Protein AF-A0A239CT20-F1 (afdb_monomer_lite)

Foldseek 3Di:
DDDDDDDDDDDDDPPDPDPDDPPPPDDPDDPPPDDDDPPPPDDDDQDEAEDEPVVCVVCVVVVLVCQQVPQHKYFYDDPNHTDDIDHDPVNVVVVVVVCVCVVDVVSVVVVVVVVVCVVVVVDDDPVRVVVVVVVVVD

Secondary structure (DSSP, 8-state):
--PPPP-------TT------------TT-TT-SS-------------EEEEHHHHHHSHHHHHHHHHHH---EEEEETTEEEEEE--HHHHHHHHHHHHHHH-HHHHHHHHHHHHHHHTT----HHHHHHHHHHHT-

Structure (mmCIF, N/CA/C/O backbone):
data_AF-A0A239CT20-F1
#
_entry.id   AF-A0A239CT20-F1
#
loop_
_atom_site.group_PDB
_atom_site.id
_atom_site.type_symbol
_atom_site.label_atom_id
_atom_site.label_alt_id
_atom_site.label_comp_id
_atom_site.label_asym_id
_atom_site.label_entity_id
_atom_site.label_seq_id
_atom_site.pdbx_PDB_ins_code
_atom_site.Cartn_x
_atom_site.Cartn_y
_atom_site.Cartn_z
_atom_site.occupancy
_atom_site.B_iso_or_equiv
_atom_site.auth_seq_id
_atom_site.auth_comp_id
_atom_site.auth_asym_id
_atom_site.auth_atom_id
_atom_site.pdbx_PDB_model_num
ATOM 1 N N . MET A 1 1 ? 21.675 14.725 59.711 1.00 43.06 1 MET A N 1
ATOM 2 C CA . MET A 1 1 ? 20.320 14.262 59.349 1.00 43.06 1 MET A CA 1
ATOM 3 C C . MET A 1 1 ? 19.934 14.959 58.049 1.00 43.06 1 MET A C 1
ATOM 5 O O . MET A 1 1 ? 19.497 16.098 58.092 1.00 43.06 1 MET A O 1
ATOM 9 N N . ALA A 1 2 ? 20.215 14.333 56.907 1.00 44.88 2 ALA A N 1
ATOM 10 C CA . ALA A 1 2 ? 19.855 14.819 55.572 1.00 44.88 2 ALA A CA 1
ATOM 11 C C . ALA A 1 2 ? 19.075 13.694 54.863 1.00 44.88 2 ALA A C 1
ATOM 13 O O . ALA A 1 2 ? 19.444 12.529 55.050 1.00 44.88 2 ALA A O 1
ATOM 14 N N . PRO A 1 3 ? 17.988 13.991 54.129 1.00 44.62 3 PRO A N 1
ATOM 15 C CA . PRO A 1 3 ? 17.131 12.962 53.548 1.00 44.62 3 PRO A CA 1
ATOM 16 C C . PRO A 1 3 ? 17.788 12.284 52.337 1.00 44.62 3 PRO A C 1
ATOM 18 O O . PRO A 1 3 ? 18.470 12.920 51.535 1.00 44.62 3 PRO A O 1
ATOM 21 N N . ARG A 1 4 ? 17.579 10.966 52.225 1.00 40.28 4 ARG A N 1
ATOM 22 C CA . ARG A 1 4 ? 17.986 10.136 51.081 1.00 40.28 4 ARG A CA 1
ATOM 23 C C . ARG A 1 4 ? 17.128 10.473 49.851 1.00 40.28 4 ARG A C 1
ATOM 25 O O . ARG A 1 4 ? 15.926 10.658 50.025 1.00 40.28 4 ARG A O 1
ATOM 32 N N . PRO A 1 5 ? 17.688 10.497 48.629 1.00 42.41 5 PRO A N 1
ATOM 33 C CA . PRO A 1 5 ? 16.891 10.681 47.425 1.00 42.41 5 PRO A CA 1
ATOM 34 C C . PRO A 1 5 ? 16.086 9.419 47.086 1.00 42.41 5 PRO A C 1
ATOM 36 O O . PRO A 1 5 ? 16.573 8.291 47.174 1.00 42.41 5 PRO A O 1
ATOM 39 N N . GLU A 1 6 ? 14.835 9.661 46.713 1.00 38.59 6 GLU A N 1
ATOM 40 C CA . GLU A 1 6 ? 13.797 8.695 46.373 1.00 38.59 6 GLU A CA 1
ATOM 41 C C . GLU A 1 6 ? 14.133 7.915 45.094 1.00 38.59 6 GLU A C 1
ATOM 43 O O . GLU A 1 6 ? 14.430 8.483 44.041 1.00 38.59 6 GLU A O 1
ATOM 48 N N . SER A 1 7 ? 14.033 6.589 45.172 1.00 38.19 7 SER A N 1
ATOM 49 C CA . SER A 1 7 ? 14.077 5.691 44.023 1.00 38.19 7 SER A CA 1
ATOM 50 C C . SER A 1 7 ? 12.785 5.822 43.213 1.00 38.19 7 SER A C 1
ATOM 52 O O . SER A 1 7 ? 11.759 5.236 43.567 1.00 38.19 7 SER A O 1
ATOM 54 N N . ARG A 1 8 ? 12.817 6.572 42.108 1.00 40.91 8 ARG A N 1
ATOM 55 C CA . ARG A 1 8 ? 11.746 6.529 41.104 1.00 40.91 8 ARG A CA 1
ATOM 56 C C . ARG A 1 8 ? 11.853 5.218 40.330 1.00 40.91 8 ARG A C 1
ATOM 58 O O . ARG A 1 8 ? 12.681 5.080 39.436 1.00 40.91 8 ARG A O 1
ATOM 65 N N . GLY A 1 9 ? 11.021 4.250 40.709 1.00 33.25 9 GLY A N 1
ATOM 66 C CA . GLY A 1 9 ? 10.779 3.049 39.921 1.00 33.25 9 GLY A CA 1
ATOM 67 C C . GLY A 1 9 ? 10.152 3.436 38.585 1.00 33.25 9 GLY A C 1
ATOM 68 O O . GLY A 1 9 ? 9.010 3.888 38.541 1.00 33.25 9 GLY A O 1
ATOM 69 N N . GLY A 1 10 ? 10.911 3.291 37.500 1.00 35.69 10 GLY A N 1
ATOM 70 C CA . GLY A 1 10 ? 10.367 3.360 36.150 1.00 35.69 10 GLY A CA 1
ATOM 71 C C . GLY A 1 10 ? 9.385 2.210 35.950 1.00 35.69 10 GLY A C 1
ATOM 72 O O . GLY A 1 10 ? 9.747 1.046 36.116 1.00 35.69 10 GLY A O 1
ATOM 73 N N . SER A 1 11 ? 8.132 2.529 35.629 1.00 40.16 11 SER A N 1
ATOM 74 C CA . SER A 1 11 ? 7.137 1.526 35.265 1.00 40.16 11 SER A CA 1
ATOM 75 C C . SER A 1 11 ? 7.534 0.897 33.930 1.00 40.16 11 SER A C 1
ATOM 77 O O . SER A 1 11 ? 7.456 1.539 32.881 1.00 40.16 11 SER A O 1
ATOM 79 N N . VAL A 1 12 ? 7.966 -0.359 33.966 1.00 40.47 12 VAL A N 1
ATOM 80 C CA . VAL A 1 12 ? 8.166 -1.176 32.769 1.00 40.47 12 VAL A CA 1
ATOM 81 C C . VAL A 1 12 ? 6.788 -1.500 32.192 1.00 40.47 12 VAL A C 1
ATOM 83 O O . VAL A 1 12 ? 6.010 -2.231 32.799 1.00 40.47 12 VAL A O 1
ATOM 86 N N . VAL A 1 13 ? 6.473 -0.938 31.025 1.00 44.25 13 VAL A N 1
ATOM 87 C CA . VAL A 1 13 ? 5.348 -1.390 30.196 1.00 44.25 13 VAL A CA 1
ATOM 88 C C . VAL A 1 13 ? 5.671 -2.791 29.654 1.00 44.25 13 VAL A C 1
ATOM 90 O O . VAL A 1 13 ? 6.683 -2.951 28.967 1.00 44.25 13 VAL A O 1
ATOM 93 N N . PRO A 1 14 ? 4.861 -3.826 29.937 1.00 37.56 14 PRO A N 1
ATOM 94 C CA . PRO A 1 14 ? 5.121 -5.164 29.426 1.00 37.56 14 PRO A CA 1
ATOM 95 C C . PRO A 1 14 ? 4.750 -5.208 27.938 1.00 37.56 14 PRO A C 1
ATOM 97 O O . PRO A 1 14 ? 3.583 -5.069 27.581 1.00 37.56 14 PRO A O 1
ATOM 100 N N . GLY A 1 15 ? 5.751 -5.364 27.069 1.00 44.41 15 GLY A N 1
ATOM 101 C CA . GLY A 1 15 ? 5.564 -5.525 25.619 1.00 44.41 15 GLY A CA 1
ATOM 102 C C . GLY A 1 15 ? 6.363 -4.565 24.735 1.00 44.41 15 GLY A C 1
ATOM 103 O O . GLY A 1 15 ? 6.438 -4.792 23.532 1.00 44.41 15 GLY A O 1
ATOM 104 N N . CYS A 1 16 ? 7.009 -3.540 25.300 1.00 32.16 16 CYS A N 1
ATOM 105 C CA . CYS A 1 16 ? 8.032 -2.782 24.581 1.00 32.16 16 CYS A CA 1
ATOM 106 C C . CYS A 1 16 ? 9.382 -3.467 24.789 1.00 32.16 16 CYS A C 1
ATOM 108 O O . CYS A 1 16 ? 10.046 -3.243 25.800 1.00 32.16 16 CYS A O 1
ATOM 110 N N . THR A 1 17 ? 9.812 -4.300 23.842 1.00 47.22 17 THR A N 1
ATOM 111 C CA . THR A 1 17 ? 11.250 -4.540 23.693 1.00 47.22 17 THR A CA 1
ATOM 112 C C . THR A 1 17 ? 11.899 -3.184 23.407 1.00 47.22 17 THR A C 1
ATOM 114 O O . THR A 1 17 ? 11.485 -2.535 22.442 1.00 47.22 17 THR A O 1
ATOM 117 N N . PRO A 1 18 ? 12.850 -2.702 24.226 1.00 36.22 18 PRO A N 1
ATOM 118 C CA . PRO A 1 18 ? 13.567 -1.483 23.891 1.00 36.22 18 PRO A CA 1
ATOM 119 C C . PRO A 1 18 ? 14.256 -1.701 22.544 1.00 36.22 18 PRO A C 1
ATOM 121 O O . PRO A 1 18 ? 14.867 -2.747 22.321 1.00 36.22 18 PRO A O 1
ATOM 124 N N . TYR A 1 19 ? 14.126 -0.732 21.639 1.00 47.28 19 TYR A N 1
ATOM 125 C CA . TYR A 1 19 ? 14.979 -0.668 20.462 1.00 47.28 19 TYR A CA 1
ATOM 126 C C . TYR A 1 19 ? 16.424 -0.588 20.963 1.00 47.28 19 TYR A C 1
ATOM 128 O O . TYR A 1 19 ? 16.826 0.404 21.570 1.00 47.28 19 TYR A O 1
ATOM 136 N N . VAL A 1 20 ? 17.162 -1.687 20.815 1.00 37.75 20 VAL A N 1
ATOM 137 C CA . VAL A 1 20 ? 18.568 -1.770 21.198 1.00 37.75 20 VAL A CA 1
ATOM 138 C C . VAL A 1 20 ? 19.349 -1.148 20.049 1.00 37.75 20 VAL A C 1
ATOM 140 O O . VAL A 1 20 ? 19.359 -1.699 18.949 1.00 37.75 20 VAL A O 1
ATOM 143 N N . GLU A 1 21 ? 19.971 0.008 20.275 1.00 37.72 21 GLU A N 1
ATOM 144 C CA . GLU A 1 21 ? 20.936 0.547 19.317 1.00 37.72 21 GLU A CA 1
ATOM 145 C C . GLU A 1 21 ? 22.003 -0.526 19.030 1.00 37.72 21 GLU A C 1
ATOM 147 O O . GLU A 1 21 ? 22.495 -1.159 19.977 1.00 37.72 21 GLU A O 1
ATOM 152 N N . PRO A 1 22 ? 22.389 -0.765 17.762 1.00 39.81 22 PRO A N 1
ATOM 153 C CA . PRO A 1 22 ? 23.504 -1.644 17.463 1.00 39.81 22 PRO A CA 1
ATOM 154 C C . PRO A 1 22 ? 24.778 -0.990 18.000 1.00 39.81 22 PRO A C 1
ATOM 156 O O . PRO A 1 22 ? 25.425 -0.183 17.336 1.00 39.81 22 PRO A O 1
ATOM 159 N N . THR A 1 23 ? 25.159 -1.347 19.223 1.00 42.66 23 THR A N 1
ATOM 160 C CA . THR A 1 23 ? 26.474 -1.035 19.781 1.00 42.66 23 THR A CA 1
ATOM 161 C C . THR A 1 23 ? 27.498 -1.931 19.096 1.00 42.66 23 THR A C 1
ATOM 163 O O . THR A 1 23 ? 28.027 -2.886 19.661 1.00 42.66 23 THR A O 1
ATOM 166 N N . HIS A 1 24 ? 27.789 -1.620 17.832 1.00 44.59 24 HIS A N 1
ATOM 167 C CA . HIS A 1 24 ? 28.946 -2.147 17.132 1.00 44.59 24 HIS A CA 1
ATOM 168 C C . HIS A 1 24 ? 30.194 -1.516 17.757 1.00 44.59 24 HIS A C 1
ATOM 170 O O . HIS A 1 24 ? 30.799 -0.590 17.222 1.00 44.59 24 HIS A O 1
ATOM 176 N N . THR A 1 25 ? 30.581 -2.001 18.936 1.00 44.22 25 THR A N 1
ATOM 177 C CA . THR A 1 25 ? 31.911 -1.745 19.486 1.00 44.22 25 THR A CA 1
ATOM 178 C C . THR A 1 25 ? 32.899 -2.634 18.734 1.00 44.22 25 THR A C 1
ATOM 180 O O . THR A 1 25 ? 33.396 -3.639 19.238 1.00 44.22 25 THR A O 1
ATOM 183 N N . ALA A 1 26 ? 33.155 -2.270 17.474 1.00 42.50 26 ALA A N 1
ATOM 184 C CA . ALA A 1 26 ? 34.276 -2.796 16.715 1.00 42.50 26 ALA A CA 1
ATOM 185 C C . ALA A 1 26 ? 35.557 -2.522 17.503 1.00 42.50 26 ALA A C 1
ATOM 187 O O . ALA A 1 26 ? 35.917 -1.370 17.756 1.00 42.50 26 ALA A O 1
ATOM 188 N N . ARG A 1 27 ? 36.255 -3.586 17.899 1.00 43.97 27 ARG A N 1
ATOM 189 C CA . ARG A 1 27 ? 37.633 -3.467 18.373 1.00 43.97 27 ARG A CA 1
ATOM 190 C C . ARG A 1 27 ? 38.513 -3.064 17.183 1.00 43.97 27 ARG A C 1
ATOM 192 O O . ARG A 1 27 ? 38.339 -3.635 16.105 1.00 43.97 27 ARG A O 1
ATOM 199 N N . PRO A 1 28 ? 39.465 -2.131 17.343 1.00 36.78 28 PRO A N 1
ATOM 200 C CA . PRO A 1 28 ? 40.417 -1.825 16.283 1.00 36.78 28 PRO A CA 1
ATOM 201 C C . PRO A 1 28 ? 41.252 -3.082 15.987 1.00 36.78 28 PRO A C 1
ATOM 203 O O . PRO A 1 28 ? 41.988 -3.536 16.862 1.00 36.78 28 PRO A O 1
ATOM 206 N N . GLY A 1 29 ? 41.115 -3.663 14.787 1.00 46.97 29 GLY A N 1
ATOM 207 C CA . GLY A 1 29 ? 42.009 -4.724 14.301 1.00 46.97 29 GLY A CA 1
ATOM 208 C C . GLY A 1 29 ? 41.395 -6.045 13.816 1.00 46.97 29 GLY A C 1
ATOM 209 O O . GLY A 1 29 ? 42.154 -6.999 13.689 1.00 46.97 29 GLY A O 1
ATOM 210 N N . ASP A 1 30 ? 40.089 -6.156 13.536 1.00 47.91 30 ASP A N 1
ATOM 211 C CA . ASP A 1 30 ? 39.542 -7.383 12.920 1.00 47.91 30 ASP A CA 1
ATOM 212 C C . ASP A 1 30 ? 39.720 -7.378 11.381 1.00 47.91 30 ASP A C 1
ATOM 214 O O . ASP A 1 30 ? 39.109 -6.551 10.698 1.00 47.91 30 ASP A O 1
ATOM 218 N N . PRO A 1 31 ? 40.528 -8.289 10.798 1.00 44.44 31 PRO A N 1
ATOM 219 C CA . PRO A 1 31 ? 40.783 -8.343 9.357 1.00 44.44 31 PRO A CA 1
ATOM 220 C C . PRO A 1 31 ? 39.621 -8.919 8.522 1.00 44.44 31 PRO A C 1
ATOM 222 O O . PRO A 1 31 ? 39.787 -9.107 7.320 1.00 44.44 31 PRO A O 1
ATOM 225 N N . ARG A 1 32 ? 38.444 -9.201 9.105 1.00 43.78 32 ARG A N 1
ATOM 226 C CA . ARG A 1 32 ? 37.267 -9.712 8.367 1.00 43.78 32 ARG A CA 1
ATOM 227 C C . ARG A 1 32 ? 36.315 -8.641 7.811 1.00 43.78 32 ARG A C 1
ATOM 229 O O . ARG A 1 32 ? 35.293 -8.996 7.232 1.00 43.78 32 ARG A O 1
ATOM 236 N N . LEU A 1 33 ? 36.622 -7.350 7.960 1.00 42.44 33 LEU A N 1
ATOM 237 C CA . LEU A 1 33 ? 35.688 -6.246 7.667 1.00 42.44 33 LEU A CA 1
ATOM 238 C C . LEU A 1 33 ? 36.077 -5.379 6.457 1.00 42.44 33 LEU A C 1
ATOM 240 O O . LEU A 1 33 ? 35.980 -4.158 6.517 1.00 42.44 33 LEU A O 1
ATOM 244 N N . THR A 1 34 ? 36.530 -5.969 5.350 1.00 38.59 34 THR A N 1
ATOM 245 C CA . THR A 1 34 ? 36.955 -5.182 4.170 1.00 38.59 34 THR A CA 1
ATOM 246 C C . THR A 1 34 ? 35.923 -5.049 3.052 1.00 38.59 34 THR A C 1
ATOM 248 O O . THR A 1 34 ? 36.296 -4.614 1.966 1.00 38.59 34 THR A O 1
ATOM 251 N N . SER A 1 35 ? 34.643 -5.402 3.234 1.00 43.06 35 SER A N 1
ATOM 252 C CA . SER A 1 35 ? 33.740 -5.347 2.068 1.00 43.06 35 SER A CA 1
ATOM 253 C C . SER A 1 35 ? 32.242 -5.233 2.323 1.00 43.06 35 SER A C 1
ATOM 255 O O . SER A 1 35 ? 31.459 -5.810 1.593 1.00 43.06 35 SER A O 1
ATOM 257 N N . PHE A 1 36 ? 31.792 -4.498 3.329 1.00 40.38 36 PHE A N 1
ATOM 258 C CA . PHE A 1 36 ? 30.357 -4.278 3.545 1.00 40.38 36 PHE A CA 1
ATOM 259 C C . PHE A 1 36 ? 30.287 -2.933 4.296 1.00 40.38 36 PHE A C 1
ATOM 261 O O . PHE A 1 36 ? 30.896 -2.826 5.346 1.00 40.38 36 PHE A O 1
ATOM 268 N N . ILE A 1 37 ? 29.645 -1.829 3.905 1.00 42.12 37 ILE A N 1
ATOM 269 C CA . ILE A 1 37 ? 28.524 -1.575 3.008 1.00 42.12 37 ILE A CA 1
ATOM 270 C C . ILE A 1 37 ? 28.543 -0.045 2.764 1.00 42.12 37 ILE A C 1
ATOM 272 O O . ILE A 1 37 ? 28.413 0.715 3.720 1.00 42.12 37 ILE A O 1
ATOM 276 N N . THR A 1 38 ? 28.675 0.439 1.526 1.00 42.31 38 THR A N 1
ATOM 277 C CA . THR A 1 38 ? 28.261 1.816 1.173 1.00 42.31 38 THR A CA 1
ATOM 278 C C . THR A 1 38 ? 26.847 1.745 0.600 1.00 42.31 38 THR A C 1
ATOM 280 O O . THR A 1 38 ? 26.597 2.124 -0.536 1.00 42.31 38 THR A O 1
ATOM 283 N N . ALA A 1 39 ? 25.914 1.167 1.357 1.00 46.59 39 ALA A N 1
ATOM 284 C CA . ALA A 1 39 ? 24.499 1.289 1.042 1.00 46.59 39 ALA A CA 1
ATOM 285 C C . ALA A 1 39 ? 24.054 2.610 1.657 1.00 46.59 39 ALA A C 1
ATOM 287 O O . ALA A 1 39 ? 24.029 2.751 2.880 1.00 46.59 39 ALA A O 1
ATOM 288 N N . SER A 1 40 ? 23.763 3.592 0.808 1.00 49.44 40 SER A N 1
ATOM 289 C CA . SER A 1 40 ? 23.028 4.777 1.233 1.00 49.44 40 SER A CA 1
ATOM 290 C C . SER A 1 40 ? 21.679 4.289 1.761 1.00 49.44 40 SER A C 1
ATOM 292 O O . SER A 1 40 ? 20.839 3.824 0.993 1.00 49.44 40 SER A O 1
ATOM 294 N N . VAL A 1 41 ? 21.505 4.281 3.082 1.00 54.00 41 VAL A N 1
ATOM 295 C CA . VAL A 1 41 ? 20.230 3.924 3.706 1.00 54.00 41 VAL A CA 1
ATOM 296 C C . VAL A 1 41 ? 19.299 5.111 3.488 1.00 54.00 41 VAL A C 1
ATOM 298 O O . VAL A 1 41 ? 19.341 6.091 4.229 1.00 54.00 41 VAL A O 1
ATOM 301 N N . THR A 1 42 ? 18.491 5.053 2.432 1.00 41.56 42 THR A N 1
ATOM 302 C CA . THR A 1 42 ? 17.377 5.984 2.247 1.00 41.56 42 THR A CA 1
ATOM 303 C C . THR A 1 42 ? 16.290 5.608 3.245 1.00 41.56 42 THR A C 1
ATOM 305 O O . THR A 1 42 ? 15.618 4.590 3.095 1.00 41.56 42 THR A O 1
ATOM 308 N N . THR A 1 43 ? 16.131 6.413 4.292 1.00 41.53 43 THR A N 1
ATOM 309 C CA . THR A 1 43 ? 15.029 6.259 5.244 1.00 41.53 43 THR A CA 1
ATOM 310 C C . THR A 1 43 ? 13.762 6.861 4.643 1.00 41.53 43 THR A C 1
ATOM 312 O O . THR A 1 43 ? 13.589 8.079 4.652 1.00 41.53 43 THR A O 1
ATOM 315 N N . THR A 1 44 ? 12.863 6.018 4.138 1.00 55.50 44 THR A N 1
ATOM 316 C CA . THR A 1 44 ? 11.491 6.431 3.812 1.00 55.50 44 THR A CA 1
ATOM 317 C C . THR A 1 44 ? 10.673 6.471 5.101 1.00 55.50 44 THR A C 1
ATOM 319 O O . THR A 1 44 ? 10.562 5.464 5.800 1.00 55.50 44 THR A O 1
ATOM 322 N N . ILE A 1 45 ? 10.117 7.637 5.441 1.00 51.72 45 ILE A N 1
ATOM 323 C CA . ILE A 1 45 ? 9.187 7.780 6.567 1.00 51.72 45 ILE A CA 1
ATOM 324 C C . ILE A 1 45 ? 7.794 7.427 6.052 1.00 51.72 45 ILE A C 1
ATOM 326 O O . ILE A 1 45 ? 7.157 8.241 5.391 1.00 51.72 45 ILE A O 1
ATOM 330 N N . GLU A 1 46 ? 7.318 6.223 6.354 1.00 59.50 46 GLU A N 1
ATOM 331 C CA . GLU A 1 46 ? 5.908 5.892 6.151 1.00 59.50 46 GLU A CA 1
ATOM 332 C C . GLU A 1 46 ? 5.103 6.289 7.391 1.00 59.50 46 GLU A C 1
ATOM 334 O O . GLU A 1 46 ? 5.345 5.802 8.499 1.00 59.50 46 GLU A O 1
ATOM 339 N N . VAL A 1 47 ? 4.148 7.204 7.212 1.00 64.19 47 VAL A N 1
ATOM 340 C CA . VAL A 1 47 ? 3.223 7.610 8.273 1.00 64.19 47 VAL A CA 1
ATOM 341 C C . VAL A 1 47 ? 2.235 6.466 8.498 1.00 64.19 47 VAL A C 1
ATOM 343 O O . VAL A 1 47 ? 1.470 6.102 7.611 1.00 64.19 47 VAL A O 1
ATOM 346 N N . MET A 1 48 ? 2.288 5.855 9.684 1.00 73.94 48 MET A N 1
ATOM 347 C CA . MET A 1 48 ? 1.431 4.728 10.050 1.00 73.94 48 MET A CA 1
ATOM 348 C C . MET A 1 48 ? 0.446 5.136 11.138 1.00 73.94 48 MET A C 1
ATOM 350 O O . MET A 1 48 ? 0.817 5.320 12.302 1.00 73.94 48 MET A O 1
ATOM 354 N N . THR A 1 49 ? -0.831 5.211 10.783 1.00 86.25 49 THR A N 1
ATOM 355 C CA . THR A 1 49 ? -1.884 5.574 11.730 1.00 86.25 49 THR A CA 1
ATOM 356 C C . THR A 1 49 ? -2.315 4.330 12.511 1.00 86.25 49 THR A C 1
ATOM 358 O O . THR A 1 49 ? -2.611 3.280 11.945 1.00 86.25 49 THR A O 1
ATOM 361 N N . THR A 1 50 ? -2.312 4.401 13.844 1.00 91.19 50 THR A N 1
ATOM 362 C CA . THR A 1 50 ? -2.658 3.260 14.710 1.00 91.19 50 THR A CA 1
ATOM 363 C C . THR A 1 50 ? -3.894 3.577 15.535 1.00 91.19 50 THR A C 1
ATOM 365 O O . THR A 1 50 ? -3.909 4.552 16.281 1.00 91.19 50 THR A O 1
ATOM 368 N N . GLN A 1 51 ? -4.917 2.727 15.449 1.00 93.44 51 GLN A N 1
ATOM 369 C CA . GLN A 1 51 ? -6.195 2.929 16.131 1.00 93.44 51 GLN A CA 1
ATOM 370 C C . GLN A 1 51 ? -6.622 1.694 16.934 1.00 93.44 51 GLN A C 1
ATOM 372 O O . GLN A 1 51 ? -6.246 0.557 16.644 1.00 93.44 51 GLN A O 1
ATOM 377 N N . SER A 1 52 ? -7.419 1.903 17.984 1.00 95.81 52 SER A N 1
ATOM 378 C CA . SER A 1 52 ? -8.016 0.792 18.736 1.00 95.81 52 SER A CA 1
ATOM 379 C C . SER A 1 52 ? -9.198 0.188 17.974 1.00 95.81 52 SER A C 1
ATOM 381 O O . SER A 1 52 ? -9.914 0.890 17.264 1.00 95.81 52 SER A O 1
ATOM 383 N N . LEU A 1 53 ? -9.472 -1.100 18.186 1.00 94.50 53 LEU A N 1
ATOM 384 C CA . LEU A 1 53 ? -10.638 -1.775 17.613 1.00 94.50 53 LEU A CA 1
ATOM 385 C C . LEU A 1 53 ? -11.954 -1.082 18.002 1.00 94.50 53 LEU A C 1
ATOM 387 O O . LEU A 1 53 ? -12.892 -1.063 17.215 1.00 94.50 53 LEU A O 1
ATOM 391 N N . ALA A 1 54 ? -12.032 -0.502 19.203 1.00 95.06 54 ALA A N 1
ATOM 392 C CA . ALA A 1 54 ? -13.211 0.240 19.639 1.00 95.06 54 ALA A CA 1
ATOM 393 C C . ALA A 1 54 ? -13.420 1.523 18.815 1.00 95.06 54 ALA A C 1
ATOM 395 O O . ALA A 1 54 ? -14.539 1.776 18.378 1.00 95.06 54 ALA A O 1
ATOM 396 N N . ALA A 1 55 ? -12.349 2.281 18.559 1.00 93.81 55 ALA A N 1
ATOM 397 C CA . ALA A 1 55 ? -12.399 3.504 17.756 1.00 93.81 55 ALA A CA 1
ATOM 398 C C . ALA A 1 55 ? -12.786 3.209 16.301 1.00 93.81 55 ALA A C 1
ATOM 400 O O . ALA A 1 55 ? -13.714 3.816 15.774 1.00 93.81 55 ALA A O 1
ATOM 401 N N . VAL A 1 56 ? -12.157 2.196 15.697 1.00 95.00 56 VAL A N 1
ATOM 402 C CA . VAL A 1 56 ? -12.464 1.773 14.323 1.00 95.00 56 VAL A CA 1
ATOM 403 C C . VAL A 1 56 ? -13.913 1.308 14.198 1.00 95.00 56 VAL A C 1
ATOM 405 O O . VAL A 1 56 ? -14.576 1.633 13.225 1.00 95.00 56 VAL A O 1
ATOM 408 N N . LYS A 1 57 ? -14.452 0.596 15.196 1.00 95.12 57 LYS A N 1
ATOM 409 C CA . LYS A 1 57 ? -15.870 0.204 15.192 1.00 95.12 57 LYS A CA 1
ATOM 410 C C . LYS A 1 57 ? -16.824 1.396 15.286 1.00 95.12 57 LYS A C 1
ATOM 412 O O . LYS A 1 57 ? -17.901 1.333 14.706 1.00 95.12 57 LYS A O 1
ATOM 417 N N . ALA A 1 58 ? -16.464 2.435 16.038 1.00 96.75 58 ALA A N 1
ATOM 418 C CA . ALA A 1 58 ? -17.300 3.622 16.210 1.00 96.75 58 ALA A CA 1
ATOM 419 C C . ALA A 1 58 ? -17.297 4.533 14.971 1.00 96.75 58 ALA A C 1
ATOM 421 O O . ALA A 1 58 ? -18.310 5.164 14.682 1.00 96.75 58 ALA A O 1
ATOM 422 N N . HIS A 1 59 ? -16.186 4.570 14.229 1.00 94.81 59 HIS A N 1
ATOM 423 C CA . HIS A 1 59 ? -15.958 5.503 13.120 1.00 94.81 59 HIS A CA 1
ATOM 424 C C . HIS A 1 59 ? -15.581 4.796 11.812 1.00 94.81 59 HIS A C 1
ATOM 426 O O . HIS A 1 59 ? -14.825 5.332 11.009 1.00 94.81 59 HIS A O 1
ATOM 432 N N . PHE A 1 60 ? -16.094 3.582 11.587 1.00 94.19 60 PHE A N 1
ATOM 433 C CA . PHE A 1 60 ? -15.622 2.724 10.497 1.00 94.19 60 PHE A CA 1
ATOM 434 C C . PHE A 1 60 ? -15.723 3.385 9.120 1.00 94.19 60 PHE A C 1
ATOM 436 O O . PHE A 1 60 ? -14.748 3.376 8.381 1.00 94.19 60 PHE A O 1
ATOM 443 N N . SER A 1 61 ? -16.864 4.001 8.794 1.00 94.81 61 SER A N 1
ATOM 444 C CA . SER A 1 61 ? -17.054 4.662 7.497 1.00 94.81 61 SER A CA 1
ATOM 445 C C . SER A 1 61 ? -16.029 5.769 7.260 1.00 94.81 61 SER A C 1
ATOM 447 O O . SER A 1 61 ? -15.417 5.803 6.204 1.00 94.81 61 SER A O 1
ATOM 449 N N . GLN A 1 62 ? -15.771 6.600 8.274 1.00 92.81 62 GLN A N 1
ATOM 450 C CA . GLN A 1 62 ? -14.761 7.653 8.183 1.00 92.81 62 GLN A CA 1
ATOM 451 C C . GLN A 1 62 ? -13.362 7.067 7.958 1.00 92.81 62 GLN A C 1
ATOM 453 O O . GLN A 1 62 ? -12.623 7.563 7.118 1.00 92.81 62 GLN A O 1
ATOM 458 N N . VAL A 1 63 ? -13.010 5.992 8.671 1.00 92.81 63 VAL A N 1
ATOM 459 C CA . VAL A 1 63 ? -11.718 5.314 8.488 1.00 92.81 63 VAL A CA 1
ATOM 460 C C . VAL A 1 63 ? -11.573 4.775 7.061 1.00 92.81 63 VAL A C 1
ATOM 462 O O . VAL A 1 63 ? -10.486 4.845 6.499 1.00 92.81 63 VAL A O 1
ATOM 465 N N . ILE A 1 64 ? -12.644 4.250 6.462 1.00 92.94 64 ILE A N 1
ATOM 466 C CA . ILE A 1 64 ? -12.621 3.782 5.069 1.00 92.94 64 ILE A CA 1
ATOM 467 C C . ILE A 1 64 ? -12.458 4.946 4.087 1.00 92.94 64 ILE A C 1
ATOM 469 O O . ILE A 1 64 ? -11.640 4.838 3.177 1.00 92.94 64 ILE A O 1
ATOM 473 N N . ASP A 1 65 ? -13.183 6.048 4.285 1.00 90.94 65 ASP A N 1
ATOM 474 C CA . ASP A 1 65 ? -13.081 7.234 3.427 1.00 90.94 65 ASP A CA 1
ATOM 475 C C . ASP A 1 65 ? -11.670 7.847 3.478 1.00 90.94 65 ASP A C 1
ATOM 477 O O . ASP A 1 65 ? -11.118 8.227 2.446 1.00 90.94 65 ASP A O 1
ATOM 481 N N . GLU A 1 66 ? -11.061 7.898 4.667 1.00 87.88 66 GLU A N 1
ATOM 482 C CA . GLU A 1 66 ? -9.678 8.347 4.858 1.00 87.88 66 GLU A CA 1
ATOM 483 C C . GLU A 1 66 ? -8.698 7.438 4.109 1.00 87.88 66 GLU A C 1
ATOM 485 O O . GLU A 1 66 ? -7.943 7.918 3.268 1.00 87.88 66 GLU A O 1
ATOM 490 N N . VAL A 1 67 ? -8.758 6.124 4.346 1.00 89.31 67 VAL A N 1
ATOM 491 C CA . VAL A 1 67 ? -7.866 5.140 3.711 1.00 89.31 67 VAL A CA 1
ATOM 492 C C . VAL A 1 67 ? -7.977 5.167 2.182 1.00 89.31 67 VAL A C 1
ATOM 494 O O . VAL A 1 67 ? -6.963 5.128 1.491 1.00 89.31 67 VAL A O 1
ATOM 497 N N . ALA A 1 68 ? -9.193 5.262 1.642 1.00 86.31 68 ALA A N 1
ATOM 498 C CA . ALA A 1 68 ? -9.412 5.309 0.199 1.00 86.31 68 ALA A CA 1
ATOM 499 C C . ALA A 1 68 ? -8.968 6.641 -0.432 1.00 86.31 68 ALA A C 1
ATOM 501 O O . ALA A 1 68 ? -8.557 6.663 -1.588 1.00 86.31 68 ALA A O 1
ATOM 502 N N . GLY A 1 69 ? -9.072 7.755 0.300 1.00 82.62 69 GLY A N 1
ATOM 503 C CA . GLY A 1 69 ? -8.751 9.086 -0.216 1.00 82.62 69 GLY A CA 1
ATOM 504 C C . GLY A 1 69 ? -7.271 9.462 -0.128 1.00 82.62 69 GLY A C 1
ATOM 505 O O . GLY A 1 69 ? -6.786 10.214 -0.973 1.00 82.62 69 GLY A O 1
ATOM 506 N N . THR A 1 70 ? -6.547 8.974 0.883 1.00 79.50 70 THR A N 1
ATOM 507 C CA . THR A 1 70 ? -5.166 9.408 1.161 1.00 79.50 70 THR A CA 1
ATOM 508 C C . THR A 1 70 ? -4.101 8.354 0.872 1.00 79.50 70 THR A C 1
ATOM 510 O O . THR A 1 70 ? -2.921 8.692 0.935 1.00 79.50 70 THR A O 1
ATOM 513 N N . HIS A 1 71 ? -4.484 7.116 0.528 1.00 72.75 71 HIS A N 1
ATOM 514 C CA . HIS A 1 71 ? -3.566 5.966 0.413 1.00 72.75 71 HIS A CA 1
ATOM 515 C C . HIS A 1 71 ? -2.781 5.715 1.722 1.00 72.75 71 HIS A C 1
ATOM 517 O O . HIS A 1 71 ? -1.684 5.150 1.742 1.00 72.75 71 HIS A O 1
ATOM 523 N N . GLU A 1 72 ? -3.322 6.173 2.859 1.00 77.69 72 GLU A N 1
ATOM 524 C CA . GLU A 1 72 ? -2.783 5.851 4.175 1.00 77.69 72 GLU A CA 1
ATOM 525 C C . GLU A 1 72 ? -3.307 4.496 4.652 1.00 77.69 72 GLU A C 1
ATOM 527 O O . GLU A 1 72 ? -4.450 4.114 4.403 1.00 77.69 72 GLU A O 1
ATOM 532 N N . ARG A 1 73 ? -2.484 3.777 5.422 1.00 88.50 73 ARG A N 1
ATOM 533 C CA . ARG A 1 73 ? -2.883 2.508 6.041 1.00 88.50 73 ARG A CA 1
ATOM 534 C C . ARG A 1 73 ? -3.050 2.636 7.551 1.00 88.50 73 ARG A C 1
ATOM 536 O O . ARG A 1 73 ? -2.236 3.258 8.237 1.00 88.50 73 ARG A O 1
ATOM 543 N N . VAL A 1 74 ? -4.080 1.980 8.086 1.00 92.56 74 VAL A N 1
ATOM 544 C CA . VAL A 1 74 ? -4.440 2.015 9.509 1.00 92.56 74 VAL A CA 1
ATOM 545 C C . VAL A 1 74 ? -4.199 0.661 10.166 1.00 92.56 74 VAL A C 1
ATOM 547 O O . VAL A 1 74 ? -4.786 -0.348 9.783 1.00 92.56 74 VAL A O 1
ATOM 550 N N . THR A 1 75 ? -3.381 0.633 11.219 1.00 94.31 75 THR A N 1
ATOM 551 C CA . THR A 1 75 ? -3.193 -0.563 12.055 1.00 94.31 75 THR A CA 1
ATOM 552 C C . THR A 1 75 ? -4.215 -0.596 13.187 1.00 94.31 75 THR A C 1
ATOM 554 O O . THR A 1 75 ? -4.248 0.290 14.043 1.00 94.31 75 THR A O 1
ATOM 557 N N . VAL A 1 76 ? -5.016 -1.658 13.242 1.00 94.50 76 VAL A N 1
ATOM 558 C CA . VAL A 1 76 ? -6.040 -1.874 14.269 1.00 94.50 76 VAL A CA 1
ATOM 559 C C . VAL A 1 76 ? -5.470 -2.696 15.421 1.00 94.50 76 VAL A C 1
ATOM 561 O O . VAL A 1 76 ? -4.922 -3.782 15.213 1.00 94.50 76 VAL A O 1
ATOM 564 N N . ARG A 1 77 ? -5.644 -2.218 16.659 1.00 95.69 77 ARG A N 1
ATOM 565 C CA . ARG A 1 77 ? -5.213 -2.918 17.880 1.00 95.69 77 ARG A CA 1
ATOM 566 C C . ARG A 1 77 ? -6.376 -3.422 18.727 1.00 95.69 77 ARG A C 1
ATOM 568 O O . ARG A 1 77 ? -7.330 -2.692 18.989 1.00 95.69 77 ARG A O 1
ATOM 575 N N . ARG A 1 78 ? -6.241 -4.622 19.289 1.00 94.56 78 ARG A N 1
ATOM 576 C CA . ARG A 1 78 ? -7.105 -5.162 20.351 1.00 94.56 78 ARG A CA 1
ATOM 577 C C . ARG A 1 78 ? -6.256 -5.441 21.586 1.00 94.56 78 ARG A C 1
ATOM 579 O O . ARG A 1 78 ? -5.237 -6.112 21.484 1.00 94.56 78 ARG A O 1
ATOM 586 N N . ASN A 1 79 ? -6.662 -4.922 22.746 1.00 92.44 79 ASN A N 1
ATOM 587 C CA . ASN A 1 79 ? -5.930 -5.076 24.015 1.00 92.44 79 ASN A CA 1
ATOM 588 C C . ASN A 1 79 ? -4.440 -4.713 23.892 1.00 92.44 79 ASN A C 1
ATOM 590 O O . ASN A 1 79 ? -3.566 -5.426 24.373 1.00 92.44 79 ASN A O 1
ATOM 594 N N . GLY A 1 80 ? -4.147 -3.633 23.164 1.00 89.44 80 GLY A N 1
ATOM 595 C CA . GLY A 1 80 ? -2.775 -3.191 22.950 1.00 89.44 80 GLY A CA 1
ATOM 596 C C . GLY A 1 80 ? -1.961 -4.043 21.975 1.00 8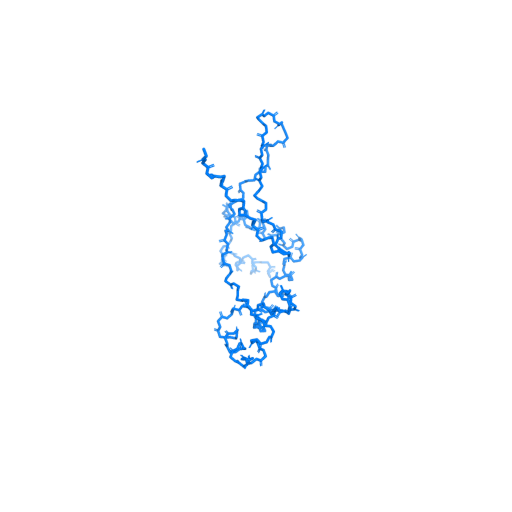9.44 80 GLY A C 1
ATOM 597 O O . GLY A 1 80 ? -0.809 -3.699 21.772 1.00 89.44 80 GLY A O 1
ATOM 598 N N . SER A 1 81 ? -2.515 -5.063 21.316 1.00 90.94 81 SER A N 1
ATOM 599 C CA . SER A 1 81 ? -1.814 -5.856 20.289 1.00 90.94 81 SER A CA 1
ATOM 600 C C . SER A 1 81 ? -2.372 -5.579 18.889 1.00 90.94 81 SER A C 1
ATOM 602 O O . SER A 1 81 ? -3.594 -5.470 18.764 1.00 90.94 81 SER A O 1
ATOM 604 N N . PRO A 1 82 ? -1.534 -5.445 17.842 1.00 94.69 82 PRO A N 1
ATOM 605 C CA . PRO A 1 82 ? -2.009 -5.305 16.465 1.00 94.69 82 PRO A CA 1
ATOM 606 C C . PRO A 1 82 ? -2.721 -6.588 16.016 1.00 94.69 82 PRO A C 1
ATOM 608 O O . PRO A 1 82 ? -2.249 -7.688 16.292 1.00 94.69 82 PRO A O 1
ATOM 611 N N . VAL A 1 83 ? -3.872 -6.445 15.358 1.00 95.88 83 VAL A N 1
ATOM 612 C CA . VAL A 1 83 ? -4.707 -7.581 14.922 1.00 95.88 83 VAL A CA 1
ATOM 613 C C . VAL A 1 83 ? -5.146 -7.506 13.464 1.00 95.88 83 VAL A C 1
ATOM 615 O O . VAL A 1 83 ? -5.499 -8.535 12.898 1.00 95.88 83 VAL A O 1
ATOM 618 N N . ALA A 1 84 ? -5.152 -6.316 12.863 1.00 94.00 84 ALA A N 1
ATOM 619 C CA . ALA A 1 84 ? -5.515 -6.120 11.464 1.00 94.00 84 ALA A CA 1
ATOM 620 C C . ALA A 1 84 ? -4.880 -4.837 10.917 1.00 94.00 84 ALA A C 1
ATOM 622 O O . ALA A 1 84 ? -4.541 -3.934 11.686 1.00 94.00 84 ALA A O 1
ATOM 623 N N . VAL A 1 85 ? -4.770 -4.755 9.594 1.00 93.44 85 VAL A N 1
ATOM 624 C CA . VAL A 1 85 ? -4.422 -3.536 8.859 1.00 93.44 85 VAL A CA 1
ATOM 625 C C . VAL A 1 85 ? -5.541 -3.260 7.862 1.00 93.44 85 VAL A C 1
ATOM 627 O O . VAL A 1 85 ? -6.027 -4.187 7.216 1.00 93.44 85 VAL A O 1
ATOM 630 N N . ILE A 1 86 ? -5.966 -2.004 7.779 1.00 93.19 86 ILE A N 1
ATOM 631 C CA . ILE A 1 86 ? -6.907 -1.503 6.777 1.00 93.19 86 ILE A CA 1
ATOM 632 C C . ILE A 1 86 ? -6.098 -0.638 5.811 1.00 93.19 86 ILE A C 1
ATOM 634 O O . ILE A 1 86 ? -5.349 0.231 6.253 1.00 93.19 86 ILE A O 1
ATOM 638 N N . LEU A 1 87 ? -6.227 -0.907 4.519 1.00 92.88 87 LEU A N 1
ATOM 639 C CA . LEU A 1 87 ? -5.574 -0.197 3.423 1.00 92.88 87 LEU A CA 1
ATOM 640 C C . LEU A 1 87 ? -6.513 -0.175 2.212 1.00 92.88 87 LEU A C 1
ATOM 642 O O . LEU A 1 87 ? -7.456 -0.974 2.163 1.00 92.88 87 LEU A O 1
ATOM 646 N N . ALA A 1 88 ? -6.271 0.731 1.264 1.00 92.00 88 ALA A N 1
ATOM 647 C CA . ALA A 1 88 ? -7.035 0.768 0.029 1.00 92.00 88 ALA A CA 1
ATOM 648 C C . ALA A 1 88 ? -6.789 -0.514 -0.779 1.00 92.00 88 ALA A C 1
ATOM 650 O O . ALA A 1 88 ? -5.720 -1.126 -0.712 1.00 92.00 88 ALA A O 1
ATOM 651 N N . VAL A 1 89 ? -7.798 -0.933 -1.545 1.00 92.38 89 VAL A N 1
ATOM 652 C CA . VAL A 1 89 ? -7.673 -2.114 -2.413 1.00 92.38 89 VAL A CA 1
ATOM 653 C C 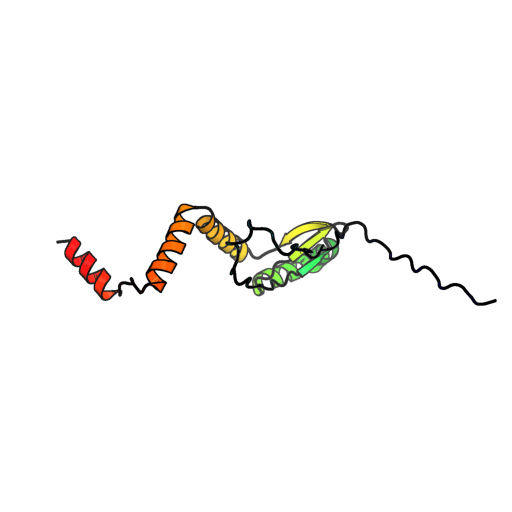. VAL A 1 89 ? -6.600 -1.876 -3.476 1.00 92.38 89 VAL A C 1
ATOM 655 O O . VAL A 1 89 ? -5.763 -2.745 -3.685 1.00 92.38 89 VAL A O 1
ATOM 658 N N . GLU A 1 90 ? -6.568 -0.677 -4.058 1.00 89.38 90 GLU A N 1
ATOM 659 C CA . GLU A 1 90 ? -5.562 -0.263 -5.044 1.00 89.38 90 GLU A CA 1
ATOM 660 C C . GLU A 1 90 ? -4.131 -0.344 -4.491 1.00 89.38 90 GLU A C 1
ATOM 662 O O . GLU A 1 90 ? -3.236 -0.852 -5.167 1.00 89.38 90 GLU A O 1
ATOM 667 N N . ASP A 1 91 ? -3.918 0.061 -3.233 1.00 88.38 91 ASP A N 1
ATOM 668 C CA . ASP A 1 91 ? -2.615 -0.074 -2.571 1.00 88.38 91 ASP A CA 1
ATOM 669 C C . ASP A 1 91 ? -2.219 -1.540 -2.406 1.00 88.38 91 ASP A C 1
ATOM 671 O O . ASP A 1 91 ? -1.071 -1.914 -2.642 1.00 88.38 91 ASP A O 1
ATOM 675 N N . TYR A 1 92 ? -3.161 -2.392 -1.995 1.00 91.06 92 TYR A N 1
ATOM 676 C CA . TYR A 1 92 ? -2.900 -3.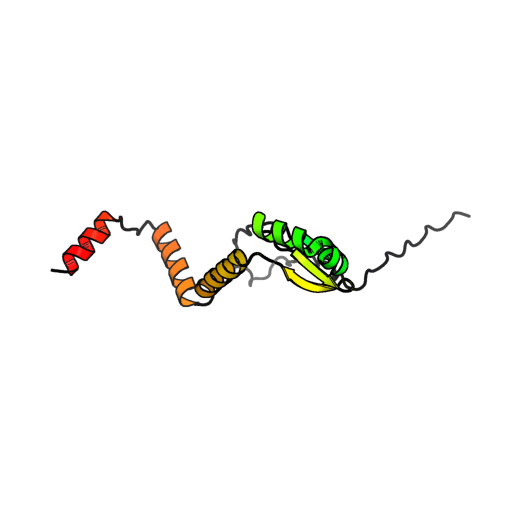821 -1.857 1.00 91.06 92 TYR A CA 1
ATOM 677 C C . TYR A 1 92 ? -2.542 -4.463 -3.205 1.00 91.06 92 TYR A C 1
ATOM 679 O O . TYR A 1 92 ? -1.575 -5.221 -3.280 1.00 91.06 92 TYR A O 1
ATOM 687 N N . GLU A 1 93 ? -3.281 -4.140 -4.265 1.00 90.88 93 GLU A N 1
ATOM 688 C CA . GLU A 1 93 ? -3.021 -4.630 -5.622 1.00 90.88 93 GLU A CA 1
ATOM 689 C C . GLU A 1 93 ? -1.658 -4.153 -6.142 1.00 90.88 93 GLU A C 1
ATOM 691 O O . GLU A 1 93 ? -0.860 -4.970 -6.601 1.00 90.88 93 GLU A O 1
ATOM 696 N N . SER A 1 94 ? -1.336 -2.870 -5.959 1.00 88.44 94 SER A N 1
ATOM 697 C CA . SER A 1 94 ? -0.038 -2.287 -6.332 1.00 88.44 94 SER A CA 1
ATOM 698 C C . SER A 1 94 ? 1.131 -2.946 -5.590 1.00 88.44 94 SER A C 1
ATOM 700 O O . SER A 1 94 ? 2.196 -3.209 -6.161 1.00 88.44 94 SER A O 1
ATOM 702 N N . LEU A 1 95 ? 0.942 -3.254 -4.302 1.00 88.31 95 LEU A N 1
ATOM 703 C CA . LEU A 1 95 ? 1.929 -3.982 -3.508 1.00 88.31 95 LEU A CA 1
ATOM 704 C C . LEU A 1 95 ? 2.110 -5.417 -4.006 1.00 88.31 95 LEU A C 1
ATOM 706 O O . LEU A 1 95 ? 3.244 -5.896 -4.039 1.00 88.31 95 LEU A O 1
ATOM 710 N N . MET A 1 96 ? 1.027 -6.092 -4.397 1.00 88.94 96 MET A N 1
ATOM 711 C CA . MET A 1 96 ? 1.083 -7.448 -4.940 1.00 88.94 96 MET A CA 1
ATOM 712 C C . MET A 1 96 ? 1.796 -7.490 -6.295 1.00 88.94 96 MET A C 1
ATOM 714 O O . MET A 1 96 ? 2.689 -8.317 -6.459 1.00 88.94 96 MET A O 1
ATOM 718 N N . GLU A 1 97 ? 1.501 -6.564 -7.211 1.00 85.81 97 GLU A N 1
ATOM 719 C CA . GLU A 1 97 ? 2.219 -6.431 -8.489 1.00 85.81 97 GLU A CA 1
ATOM 720 C C . GLU A 1 97 ? 3.722 -6.207 -8.259 1.00 85.81 97 GLU A C 1
ATOM 722 O O . GLU A 1 97 ? 4.575 -6.892 -8.832 1.00 85.81 97 GLU A O 1
ATOM 727 N N . THR A 1 98 ? 4.062 -5.297 -7.340 1.00 86.38 98 THR A N 1
ATOM 728 C CA . THR A 1 98 ? 5.458 -5.036 -6.965 1.00 86.38 98 THR A CA 1
ATOM 729 C C . THR A 1 98 ? 6.127 -6.293 -6.403 1.00 86.38 98 THR A C 1
ATOM 731 O O . THR A 1 98 ? 7.271 -6.610 -6.742 1.00 86.38 98 THR A O 1
ATOM 734 N N . TRP A 1 99 ? 5.427 -7.028 -5.537 1.00 87.88 99 TRP A N 1
ATOM 735 C CA . TRP A 1 99 ? 5.932 -8.269 -4.959 1.00 87.88 99 TRP A CA 1
ATOM 736 C C . TRP A 1 99 ? 6.155 -9.352 -6.006 1.00 87.88 99 TRP A C 1
ATOM 738 O O . TRP A 1 99 ? 7.159 -10.056 -5.920 1.00 87.88 99 TRP A O 1
ATOM 748 N N . GLU A 1 100 ? 5.279 -9.478 -6.998 1.00 81.19 100 GLU A N 1
ATOM 749 C CA . GLU A 1 100 ? 5.440 -10.447 -8.081 1.00 81.19 100 GLU A CA 1
ATOM 750 C C . GLU A 1 100 ? 6.748 -10.211 -8.841 1.00 81.19 100 GLU A C 1
ATOM 752 O O . GLU A 1 100 ? 7.550 -11.140 -8.970 1.00 81.19 100 GLU A O 1
ATOM 757 N N . ILE A 1 101 ? 7.032 -8.964 -9.228 1.00 80.12 101 ILE A N 1
ATOM 758 C CA . ILE A 1 101 ? 8.283 -8.593 -9.910 1.00 80.12 101 ILE A CA 1
ATOM 759 C C . ILE A 1 101 ? 9.501 -8.899 -9.028 1.00 80.12 101 ILE A C 1
ATOM 761 O O . ILE A 1 101 ? 10.485 -9.484 -9.485 1.00 80.12 101 ILE A O 1
ATOM 765 N N . LEU A 1 102 ? 9.446 -8.527 -7.747 1.00 81.75 102 LEU A N 1
ATOM 766 C CA . LEU A 1 102 ? 10.569 -8.702 -6.820 1.00 81.75 102 LEU A CA 1
ATOM 767 C C . LEU A 1 102 ? 10.757 -10.146 -6.337 1.00 81.75 102 LEU A C 1
ATOM 769 O O . LEU A 1 102 ? 11.815 -10.474 -5.788 1.00 81.75 102 LEU A O 1
ATOM 773 N N . SER A 1 103 ? 9.758 -11.007 -6.509 1.00 84.69 103 SER A N 1
ATOM 774 C CA . SER A 1 103 ? 9.838 -12.408 -6.104 1.00 84.69 103 SER A CA 1
ATOM 775 C C . SER A 1 103 ? 10.728 -13.245 -7.026 1.00 84.69 103 SER A C 1
ATOM 777 O O . SER A 1 103 ? 11.301 -14.226 -6.551 1.00 84.69 103 SER A O 1
ATOM 779 N N . ASP A 1 104 ? 10.910 -12.856 -8.299 1.00 88.12 104 ASP A N 1
ATOM 780 C CA . ASP A 1 104 ? 11.792 -13.560 -9.239 1.00 88.12 104 ASP A CA 1
ATOM 781 C C . ASP A 1 104 ? 13.257 -13.094 -9.071 1.00 88.12 104 ASP A C 1
ATOM 783 O O . ASP A 1 104 ? 13.607 -11.956 -9.415 1.00 88.12 104 ASP A O 1
ATOM 787 N N . PRO A 1 105 ? 14.171 -13.964 -8.591 1.00 87.19 105 PRO A N 1
ATOM 788 C CA . PRO A 1 105 ? 15.581 -13.612 -8.445 1.00 87.19 105 PRO A CA 1
ATOM 789 C C . PRO A 1 105 ? 16.263 -13.254 -9.771 1.00 87.19 105 PRO A C 1
ATOM 791 O O . PRO A 1 105 ? 17.233 -12.495 -9.761 1.00 87.19 105 PRO A O 1
ATOM 794 N N . ARG A 1 106 ? 15.781 -13.787 -10.903 1.00 89.56 106 ARG A N 1
ATOM 795 C CA . ARG A 1 106 ? 16.314 -13.473 -12.236 1.00 89.56 106 ARG A CA 1
ATOM 796 C C . ARG A 1 106 ? 15.909 -12.074 -12.657 1.00 89.56 106 ARG A C 1
ATOM 798 O O . ARG A 1 106 ? 16.791 -11.303 -13.001 1.00 89.56 106 ARG A O 1
ATOM 805 N N . ALA A 1 107 ? 14.636 -11.709 -12.497 1.00 86.62 107 ALA A N 1
ATOM 806 C CA . ALA A 1 107 ? 14.170 -10.348 -12.771 1.00 86.62 107 ALA A CA 1
ATOM 807 C C . ALA A 1 107 ? 14.987 -9.312 -11.980 1.00 86.62 107 ALA A C 1
ATOM 809 O O . ALA A 1 107 ? 15.446 -8.316 -12.531 1.00 86.62 107 ALA A O 1
ATOM 810 N N . ARG A 1 108 ? 15.287 -9.600 -10.708 1.00 89.25 108 ARG A N 1
ATOM 811 C CA . ARG A 1 108 ? 16.162 -8.752 -9.879 1.00 89.25 108 ARG A CA 1
ATOM 812 C C . ARG A 1 108 ? 17.611 -8.686 -10.364 1.00 89.25 108 ARG A C 1
ATOM 814 O O . ARG A 1 108 ? 18.278 -7.673 -10.159 1.00 89.25 108 ARG A O 1
ATOM 821 N N . SER A 1 109 ? 18.137 -9.774 -10.921 1.00 90.75 109 SER A N 1
ATOM 822 C CA . SER A 1 109 ? 19.473 -9.785 -11.521 1.00 90.75 109 SER A CA 1
ATOM 823 C C . SER A 1 109 ? 19.499 -8.947 -12.795 1.00 90.75 109 SER A C 1
ATOM 825 O O . SER A 1 109 ? 20.383 -8.108 -12.946 1.00 90.75 109 SER A O 1
ATOM 827 N N . ASP A 1 110 ? 18.501 -9.130 -13.655 1.00 91.81 110 ASP A N 1
ATOM 828 C CA . ASP A 1 110 ? 18.371 -8.437 -14.934 1.00 91.81 110 ASP A CA 1
ATOM 829 C C . ASP A 1 110 ? 18.196 -6.927 -14.732 1.00 91.81 110 ASP A C 1
ATOM 831 O O . ASP A 1 110 ? 18.839 -6.143 -15.422 1.00 91.81 110 ASP A O 1
ATOM 835 N N . MET A 1 111 ? 17.407 -6.501 -13.735 1.00 90.50 111 MET A N 1
ATOM 836 C CA . MET A 1 111 ? 17.271 -5.084 -13.366 1.00 90.50 111 MET A CA 1
ATOM 837 C C . MET A 1 111 ? 18.614 -4.460 -12.980 1.00 90.50 111 MET A C 1
AT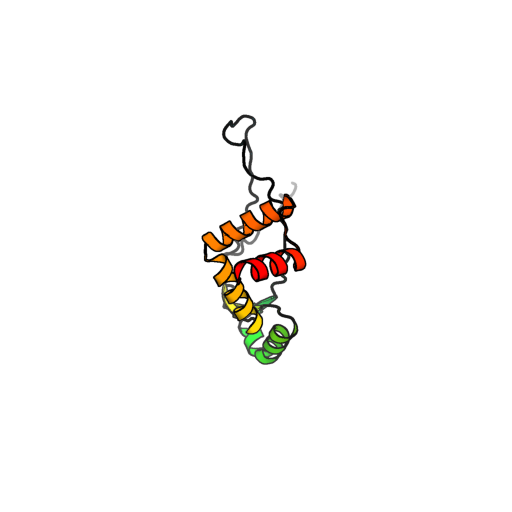OM 839 O O . MET A 1 111 ? 18.957 -3.390 -13.470 1.00 90.50 111 MET A O 1
ATOM 843 N N . ARG A 1 112 ? 19.405 -5.143 -12.146 1.00 92.00 112 ARG A N 1
ATOM 844 C CA . ARG A 1 112 ? 20.720 -4.647 -11.719 1.00 92.00 112 ARG A CA 1
ATOM 845 C C . ARG A 1 112 ? 21.701 -4.565 -12.883 1.00 92.00 112 ARG A C 1
ATOM 847 O O . ARG A 1 112 ? 22.420 -3.583 -13.012 1.00 92.00 112 ARG A O 1
ATOM 854 N N . GLN A 1 113 ? 21.707 -5.579 -13.746 1.00 94.00 113 GLN A N 1
ATOM 855 C CA . GLN A 1 113 ? 22.524 -5.556 -14.953 1.00 94.00 113 GLN A CA 1
ATOM 856 C C . GLN A 1 113 ? 22.104 -4.403 -15.870 1.00 94.00 113 GLN A C 1
ATOM 858 O O . GLN A 1 113 ? 22.960 -3.690 -16.379 1.00 94.00 113 GLN A O 1
ATOM 863 N N . ALA A 1 114 ? 20.800 -4.179 -16.047 1.00 92.50 114 ALA A N 1
ATOM 864 C CA . ALA A 1 114 ? 20.295 -3.060 -16.830 1.00 92.50 114 ALA A CA 1
ATOM 865 C C . ALA A 1 114 ? 20.714 -1.707 -16.233 1.00 92.50 114 ALA A C 1
ATOM 867 O O . ALA A 1 114 ? 21.115 -0.821 -16.981 1.00 92.50 114 ALA A O 1
ATOM 868 N N . GLU A 1 115 ? 20.677 -1.545 -14.907 1.00 94.81 115 GLU A N 1
ATOM 869 C CA . GLU A 1 115 ? 21.188 -0.350 -14.219 1.00 94.81 115 GLU A CA 1
ATOM 870 C C . GLU A 1 115 ? 22.684 -0.127 -14.486 1.00 94.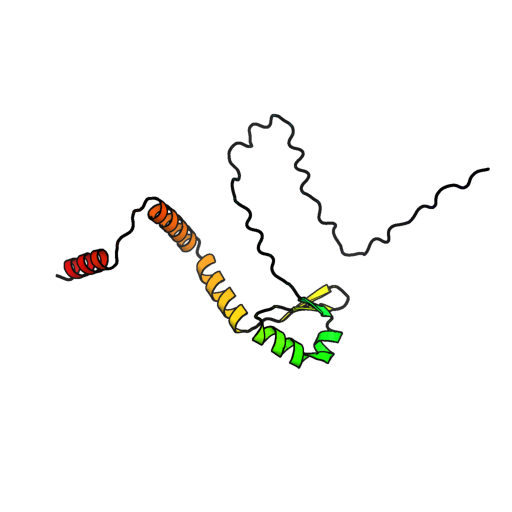81 115 GLU A C 1
ATOM 872 O O . GLU A 1 115 ? 23.087 0.993 -14.805 1.00 94.81 115 GLU A O 1
ATOM 877 N N . GLU A 1 116 ? 23.502 -1.181 -14.422 1.00 95.38 116 GLU A N 1
ATOM 878 C CA . GLU A 1 116 ? 24.939 -1.126 -14.724 1.00 95.38 116 GLU A CA 1
ATOM 879 C C . GLU A 1 116 ? 25.201 -0.757 -16.193 1.00 95.38 116 GLU A C 1
ATOM 881 O O . GLU A 1 116 ? 25.988 0.147 -16.475 1.00 95.38 116 GLU A O 1
ATOM 886 N N . THR A 1 117 ? 24.497 -1.396 -17.129 1.00 93.75 117 THR A N 1
ATOM 887 C CA . THR A 1 117 ? 24.551 -1.111 -18.571 1.00 93.75 117 THR A CA 1
ATOM 888 C C . THR A 1 117 ? 24.124 0.333 -18.869 1.00 93.75 117 THR A C 1
ATOM 890 O O . THR A 1 117 ? 24.795 1.037 -19.625 1.00 93.75 117 THR A O 1
ATOM 893 N N . MET A 1 118 ? 23.060 0.829 -18.226 1.00 92.75 118 MET A N 1
ATOM 894 C CA . MET A 1 118 ? 22.635 2.228 -18.347 1.00 92.75 118 MET A CA 1
ATOM 895 C C . MET A 1 118 ? 23.687 3.195 -17.798 1.00 92.75 118 MET A C 1
ATOM 897 O O . MET A 1 118 ? 23.985 4.199 -18.445 1.00 92.75 118 MET A O 1
ATOM 901 N N . ALA A 1 119 ? 24.280 2.895 -16.640 1.00 93.81 119 ALA A N 1
ATOM 902 C CA . ALA A 1 119 ? 25.343 3.708 -16.050 1.00 93.81 119 ALA A CA 1
ATOM 903 C C . ALA A 1 119 ? 26.621 3.719 -16.909 1.00 93.81 119 ALA A C 1
ATOM 905 O O . ALA A 1 119 ? 27.313 4.735 -16.969 1.00 93.81 119 ALA A O 1
ATOM 906 N N . ALA A 1 120 ? 26.906 2.620 -17.613 1.00 94.38 120 ALA A N 1
ATOM 907 C CA . ALA A 1 120 ? 27.985 2.519 -18.593 1.00 94.38 120 ALA A CA 1
ATOM 908 C C . ALA A 1 120 ? 27.688 3.260 -19.915 1.00 94.38 120 ALA A C 1
ATOM 910 O O . ALA A 1 120 ? 28.576 3.393 -20.756 1.00 94.38 120 ALA A O 1
ATOM 911 N N . GLY A 1 121 ? 26.464 3.770 -20.102 1.00 93.69 121 GLY A N 1
ATOM 912 C CA . GLY A 1 121 ? 26.037 4.461 -21.321 1.00 93.69 121 GLY A CA 1
ATOM 913 C C . GLY A 1 121 ? 25.711 3.522 -22.485 1.00 93.69 121 GLY A C 1
ATOM 914 O O . GLY A 1 121 ? 25.542 3.980 -23.615 1.00 93.69 121 GLY A O 1
ATOM 915 N N . GLU A 1 122 ? 25.595 2.220 -22.228 1.00 93.12 122 GLU A N 1
ATOM 916 C CA . GLU A 1 122 ? 25.250 1.192 -23.211 1.00 93.12 122 GLU A CA 1
ATOM 917 C C . GLU A 1 122 ? 23.730 1.163 -23.451 1.00 93.12 122 GLU A C 1
ATOM 919 O O . GLU A 1 122 ? 23.035 0.185 -23.187 1.00 93.12 122 GLU A O 1
ATOM 924 N N . VAL A 1 123 ? 23.184 2.278 -23.938 1.00 92.31 123 VAL A N 1
ATOM 925 C CA . VAL A 1 123 ? 21.750 2.449 -24.202 1.00 92.31 123 VAL A CA 1
ATOM 926 C C . VAL A 1 123 ? 21.490 2.656 -25.689 1.00 92.31 123 VAL A C 1
ATOM 928 O O . VAL A 1 123 ? 22.267 3.297 -26.395 1.00 92.31 123 VAL A O 1
ATOM 931 N N . HIS A 1 124 ? 20.369 2.128 -26.175 1.00 92.75 124 HIS A N 1
ATOM 932 C CA . HIS A 1 124 ? 19.931 2.324 -27.554 1.00 92.75 124 HIS A CA 1
ATOM 933 C C . HIS A 1 124 ? 18.723 3.253 -27.597 1.00 92.75 124 HIS A C 1
ATOM 935 O O . HIS A 1 124 ? 17.757 3.064 -26.857 1.00 92.75 124 HIS A O 1
ATOM 941 N N . GLY A 1 125 ? 18.761 4.243 -28.490 1.00 94.12 125 GLY A N 1
ATOM 942 C CA . GLY A 1 125 ? 17.613 5.101 -28.743 1.00 94.12 125 GLY A CA 1
ATOM 943 C C . GLY A 1 125 ? 16.495 4.347 -29.464 1.00 94.12 125 GLY A C 1
ATOM 944 O O . GLY A 1 125 ? 16.723 3.366 -30.173 1.00 94.12 125 GLY A O 1
ATOM 945 N N . GLU A 1 126 ? 15.268 4.847 -29.339 1.00 95.44 126 GLU A N 1
ATOM 946 C CA . GLU A 1 126 ? 14.086 4.283 -30.003 1.00 95.44 126 GLU A CA 1
ATOM 947 C C . GLU A 1 126 ? 14.289 4.101 -31.521 1.00 95.44 126 GLU A C 1
ATOM 949 O O . GLU A 1 126 ? 13.913 3.071 -32.088 1.00 95.44 126 GLU A O 1
ATOM 954 N N . ALA A 1 127 ? 14.903 5.090 -32.185 1.00 95.50 127 ALA A N 1
ATOM 955 C CA . ALA A 1 127 ? 15.154 5.062 -33.626 1.00 95.50 127 ALA 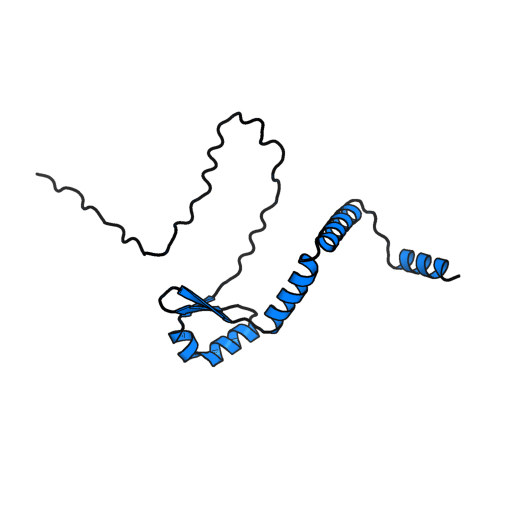A CA 1
ATOM 956 C C . ALA A 1 127 ? 16.106 3.924 -34.031 1.00 95.50 127 ALA A C 1
ATOM 958 O O . ALA A 1 127 ? 15.826 3.217 -35.003 1.00 95.50 127 ALA A O 1
ATOM 959 N N . ASP A 1 128 ? 17.174 3.706 -33.259 1.00 93.81 128 ASP A N 1
ATOM 960 C CA . ASP A 1 128 ? 18.168 2.658 -33.508 1.00 93.81 128 ASP A CA 1
ATOM 961 C C . ASP A 1 128 ? 17.550 1.267 -33.334 1.00 93.81 128 ASP A C 1
ATOM 963 O O . ASP A 1 128 ? 17.695 0.395 -34.195 1.00 93.81 128 ASP A O 1
ATOM 967 N N . VAL A 1 129 ? 16.769 1.080 -32.263 1.00 94.12 129 VAL A N 1
ATOM 968 C CA . VAL A 1 129 ? 16.046 -0.174 -32.000 1.00 94.12 129 VAL A CA 1
ATOM 969 C C . VAL A 1 129 ? 15.031 -0.456 -33.108 1.00 94.12 129 VAL A C 1
ATOM 971 O O . VAL A 1 129 ? 14.960 -1.577 -33.622 1.00 94.12 129 VAL A O 1
ATOM 974 N N . ARG A 1 130 ? 14.263 0.557 -33.532 1.00 94.31 130 ARG A N 1
ATOM 975 C CA . ARG A 1 130 ? 13.291 0.424 -34.627 1.00 94.31 130 ARG A CA 1
ATOM 976 C C . ARG A 1 130 ? 13.974 0.019 -35.933 1.00 94.31 130 ARG A C 1
ATOM 978 O O . ARG A 1 130 ? 13.473 -0.874 -36.621 1.00 94.31 130 ARG A O 1
ATOM 985 N N . ALA A 1 131 ? 15.101 0.644 -36.269 1.00 95.06 131 ALA A N 1
ATOM 986 C CA . ALA A 1 131 ? 15.869 0.315 -37.465 1.00 95.06 131 ALA A CA 1
ATOM 987 C C . ALA A 1 131 ? 16.402 -1.129 -37.419 1.00 95.06 131 ALA A C 1
ATOM 989 O O . ALA A 1 131 ? 16.226 -1.877 -38.384 1.00 95.06 131 ALA A O 1
ATOM 990 N N . ALA A 1 132 ? 16.964 -1.556 -36.284 1.00 93.00 132 ALA A N 1
ATOM 991 C CA . ALA A 1 132 ? 17.472 -2.915 -36.090 1.00 93.00 132 ALA A CA 1
ATOM 992 C C . ALA A 1 132 ? 16.368 -3.984 -36.214 1.00 93.00 132 ALA A C 1
ATOM 994 O O . ALA A 1 132 ? 16.545 -5.000 -36.893 1.00 93.00 132 ALA A O 1
ATOM 995 N N . LEU A 1 133 ? 15.194 -3.746 -35.616 1.00 94.75 133 LEU A N 1
ATOM 996 C CA . LEU A 1 133 ? 14.047 -4.656 -35.715 1.00 94.75 133 LEU A CA 1
ATOM 997 C C . LEU A 1 133 ? 13.487 -4.742 -37.142 1.00 94.75 133 LEU A C 1
ATOM 999 O O . LEU A 1 133 ? 13.101 -5.827 -37.580 1.00 94.75 133 LEU A O 1
ATOM 1003 N N . ALA A 1 134 ? 13.447 -3.625 -37.876 1.00 93.44 134 ALA A N 1
ATOM 1004 C CA . ALA A 1 134 ? 13.007 -3.602 -39.270 1.00 93.44 134 ALA A CA 1
ATOM 1005 C C . ALA A 1 134 ? 13.980 -4.347 -40.198 1.00 93.44 134 ALA A C 1
ATOM 1007 O O . ALA A 1 134 ? 13.534 -5.043 -41.111 1.00 93.44 134 ALA A O 1
ATOM 1008 N N . ALA A 1 135 ? 15.289 -4.241 -39.944 1.00 92.44 135 ALA A N 1
ATOM 1009 C CA . ALA A 1 135 ? 16.318 -4.967 -40.685 1.00 92.44 135 ALA A CA 1
ATOM 1010 C C . ALA A 1 135 ? 16.237 -6.485 -40.459 1.00 92.44 135 ALA A C 1
ATOM 1012 O O . ALA A 1 135 ? 16.400 -7.246 -41.403 1.00 92.44 135 ALA A O 1
ATOM 1013 N N . ARG A 1 136 ? 15.914 -6.931 -39.236 1.00 91.19 136 ARG A N 1
ATOM 1014 C CA . ARG A 1 136 ? 15.776 -8.359 -38.890 1.00 91.19 136 ARG A CA 1
ATOM 1015 C C . ARG A 1 136 ? 14.551 -9.046 -39.513 1.00 91.19 136 ARG A C 1
ATOM 1017 O O . ARG A 1 136 ? 14.512 -10.269 -39.582 1.00 91.19 136 ARG A O 1
ATOM 1024 N N . ARG A 1 137 ? 13.524 -8.283 -39.902 1.00 84.62 137 ARG A N 1
ATOM 1025 C CA . ARG A 1 137 ? 12.278 -8.809 -40.494 1.00 84.62 137 ARG A CA 1
ATOM 1026 C C . ARG A 1 137 ? 12.345 -9.011 -42.016 1.00 84.62 137 ARG A C 1
ATOM 1028 O O . ARG A 1 137 ? 11.346 -9.447 -42.584 1.00 84.62 137 ARG A O 1
ATOM 1035 N N . ARG A 1 138 ? 13.456 -8.654 -42.662 1.00 63.50 138 ARG A N 1
ATOM 1036 C CA . ARG A 1 138 ? 13.705 -8.869 -44.095 1.00 63.50 138 ARG A CA 1
ATOM 1037 C C . ARG A 1 138 ? 14.591 -10.086 -44.297 1.00 63.50 138 ARG A C 1
ATOM 1039 O O . ARG A 1 138 ? 14.383 -10.757 -45.327 1.00 63.50 138 ARG A O 1
#

pLDDT: mean 74.47, std 23.1, range [32.16, 96.75]

Sequence (138 aa):
MAPRPESRGGSVVPGCTPYVEPTHTARPGDPRLTSFITASVTTTIEVMTTQSLAAVKAHFSQVIDEVAGTHERVTVRRNGSPVAVILAVEDYESLMETWEILSDPRARSDMRQAEETMAAGEVHGEADVRAALAARRR

Organism: NCBI:txid1564159

InterPro domains:
  IPR006442 Type II toxin-antitoxin system, antitoxin Phd/YefM [PF02604] (48-119)
  IPR036165 YefM-like superfamily [SSF143120] (48-124)
  IPR051405 phD/YefM antitoxin [PTHR33713] (46-131)

Radius of gyration: 26.71 Å; chains: 1; bounding box: 59×28×103 Å